Protein AF-A0A8H5XMZ6-F1 (afdb_monomer_lite)

Sequence (97 aa):
MQEQGNPIDSLNLFEKMASTMGGWETRASLLACRRLMAIEEDGRDEEGIIPAGSRYIWSDTSWGKDQSYLNVYFHEARYRTLCNKVIEDKVYLELQE

Foldseek 3Di:
DPPPPDPVNVLVVLVVVLVVVVDPVSVLVSLLVVVQVVQQQVCADPVRDRDQQSHWDWDDWDADPVNQWIWTWIDRPVCPPDDDDIDTDTGGDDPPD

Structure (mmCIF, N/CA/C/O backbone):
data_AF-A0A8H5XMZ6-F1
#
_entry.id   AF-A0A8H5XMZ6-F1
#
loop_
_atom_site.group_PDB
_atom_site.id
_atom_site.type_symbol
_atom_site.label_atom_id
_atom_site.label_alt_id
_atom_site.label_comp_id
_atom_site.label_asym_id
_atom_site.label_entity_id
_atom_site.label_seq_id
_atom_site.pdbx_PDB_ins_code
_atom_site.Cartn_x
_atom_site.Cartn_y
_atom_site.Cartn_z
_atom_site.occupancy
_atom_site.B_iso_or_equiv
_atom_site.auth_seq_id
_atom_site.auth_comp_id
_atom_site.auth_asym_id
_atom_site.auth_atom_id
_atom_site.pdbx_PDB_model_num
ATOM 1 N N . MET A 1 1 ? 26.776 15.084 6.507 1.00 37.22 1 MET A N 1
ATOM 2 C CA . MET A 1 1 ? 26.161 13.900 5.876 1.00 37.22 1 MET A CA 1
ATOM 3 C C . MET A 1 1 ? 24.727 13.886 6.371 1.00 37.22 1 MET A C 1
ATOM 5 O O . MET A 1 1 ? 24.542 13.761 7.570 1.00 37.22 1 MET A O 1
ATOM 9 N N . GLN A 1 2 ? 23.747 14.212 5.527 1.00 39.94 2 GLN A N 1
ATOM 10 C CA . GLN A 1 2 ? 22.342 14.107 5.927 1.00 39.94 2 GLN A CA 1
ATOM 11 C C . GLN A 1 2 ? 22.020 12.615 5.977 1.00 39.94 2 GLN A C 1
ATOM 13 O O . GLN A 1 2 ? 22.114 11.950 4.947 1.00 39.94 2 GLN A O 1
ATOM 18 N N . GLU A 1 3 ? 21.728 12.086 7.165 1.00 44.69 3 GLU A N 1
ATOM 19 C CA . GLU A 1 3 ? 21.123 10.763 7.305 1.00 44.69 3 GLU A CA 1
ATOM 20 C C . GLU A 1 3 ? 19.797 10.811 6.546 1.00 44.69 3 GLU A C 1
ATOM 22 O O . GLU A 1 3 ? 18.835 11.445 6.981 1.00 44.69 3 GLU A O 1
ATOM 27 N N . GLN A 1 4 ? 19.765 10.227 5.347 1.00 48.47 4 GLN A N 1
ATOM 28 C CA . GLN A 1 4 ? 18.501 9.911 4.704 1.00 48.47 4 GLN A CA 1
ATOM 29 C C . GLN A 1 4 ? 17.849 8.869 5.605 1.00 48.47 4 GLN A C 1
ATOM 31 O O . GLN A 1 4 ? 18.277 7.717 5.623 1.00 48.47 4 GLN A O 1
ATOM 36 N N . GLY A 1 5 ? 16.896 9.307 6.431 1.00 55.09 5 GLY A N 1
ATOM 37 C CA . GLY A 1 5 ? 16.144 8.415 7.301 1.00 55.09 5 GLY A CA 1
ATOM 38 C C . GLY A 1 5 ? 15.583 7.273 6.464 1.00 55.09 5 GLY A C 1
ATOM 39 O O . GLY A 1 5 ? 14.948 7.514 5.435 1.00 55.09 5 GLY A O 1
ATOM 40 N N . ASN A 1 6 ? 15.869 6.041 6.877 1.00 69.06 6 ASN A N 1
ATOM 41 C CA . ASN A 1 6 ? 15.368 4.853 6.208 1.00 69.06 6 ASN A CA 1
ATOM 42 C C . ASN A 1 6 ? 13.831 4.974 6.097 1.00 69.06 6 ASN A C 1
ATOM 44 O O . ASN A 1 6 ? 13.177 5.277 7.104 1.00 69.06 6 ASN A O 1
ATOM 48 N N . PRO A 1 7 ? 13.229 4.776 4.909 1.00 68.19 7 PRO A N 1
ATOM 49 C CA . PRO A 1 7 ? 11.776 4.810 4.735 1.00 68.19 7 PRO A CA 1
ATOM 50 C C . PRO A 1 7 ? 11.028 3.937 5.754 1.00 68.19 7 PRO A C 1
ATOM 52 O O . PRO A 1 7 ? 9.962 4.318 6.235 1.00 68.19 7 PRO A O 1
ATOM 55 N N . ILE A 1 8 ? 11.640 2.818 6.156 1.00 72.31 8 ILE A N 1
ATOM 56 C CA . ILE A 1 8 ? 11.123 1.910 7.185 1.00 72.31 8 ILE A CA 1
ATOM 57 C C . ILE A 1 8 ? 11.091 2.580 8.565 1.00 72.31 8 ILE A C 1
ATOM 59 O O . ILE A 1 8 ? 10.090 2.484 9.270 1.00 72.31 8 ILE A O 1
ATOM 63 N N . ASP A 1 9 ? 12.139 3.311 8.947 1.00 72.94 9 ASP A N 1
ATOM 64 C CA . ASP A 1 9 ? 12.200 3.995 10.245 1.00 72.94 9 ASP A CA 1
ATOM 65 C C . ASP A 1 9 ? 11.162 5.120 10.334 1.00 72.94 9 ASP A C 1
ATOM 67 O O . ASP A 1 9 ? 10.513 5.304 11.367 1.00 72.94 9 ASP A O 1
ATOM 71 N N . SER A 1 10 ? 10.940 5.829 9.224 1.00 74.38 10 SER A N 1
ATOM 72 C CA . SER A 1 10 ? 9.891 6.851 9.126 1.00 74.38 10 SER A CA 1
ATOM 73 C C . SER A 1 10 ? 8.491 6.243 9.259 1.00 74.38 10 SER A C 1
ATOM 75 O O . SER A 1 10 ? 7.617 6.814 9.915 1.00 74.38 10 SER A O 1
ATOM 77 N N . LEU A 1 11 ? 8.282 5.057 8.684 1.00 74.12 11 LEU A N 1
ATOM 78 C CA . LEU A 1 11 ? 7.023 4.324 8.773 1.00 74.12 11 LEU A CA 1
ATOM 79 C C . LEU A 1 11 ? 6.771 3.775 10.180 1.00 74.12 11 LEU A C 1
ATOM 81 O O . LEU A 1 11 ? 5.659 3.887 10.686 1.00 74.12 11 LEU A O 1
ATOM 85 N N . ASN A 1 12 ? 7.806 3.257 10.839 1.00 75.19 12 ASN A N 1
ATOM 86 C CA . ASN A 1 12 ? 7.732 2.791 12.223 1.00 75.19 12 ASN A CA 1
ATOM 87 C C . ASN A 1 12 ? 7.417 3.950 13.186 1.00 75.19 12 ASN A C 1
ATOM 89 O O . ASN A 1 12 ? 6.644 3.796 14.134 1.00 75.19 12 ASN A O 1
ATOM 93 N N . LEU A 1 13 ? 7.968 5.143 12.933 1.00 73.62 13 LEU A N 1
ATOM 94 C CA . LEU A 1 13 ? 7.615 6.347 13.685 1.00 73.62 13 LEU A CA 1
ATOM 95 C C . LEU A 1 13 ? 6.150 6.745 13.453 1.00 73.62 13 LEU A C 1
ATOM 97 O O . LEU A 1 13 ? 5.444 7.062 14.413 1.00 73.62 13 LEU A O 1
ATOM 101 N N . PHE A 1 14 ? 5.676 6.695 12.205 1.00 71.12 14 PHE A N 1
ATOM 102 C CA . PHE A 1 14 ? 4.269 6.936 11.883 1.00 71.12 14 PHE A CA 1
ATOM 103 C C . PHE A 1 14 ? 3.346 5.908 12.551 1.00 71.12 14 PHE A C 1
ATOM 105 O O . PHE A 1 14 ? 2.333 6.296 13.121 1.00 71.12 14 PHE A O 1
ATOM 112 N N . GLU A 1 15 ? 3.720 4.628 12.585 1.00 71.88 15 GLU A N 1
ATOM 113 C CA . GLU A 1 15 ? 2.993 3.562 13.287 1.00 71.88 15 GLU A CA 1
ATOM 114 C C . GLU A 1 15 ? 2.888 3.825 14.790 1.00 71.88 15 GLU A C 1
ATOM 116 O O . GLU A 1 15 ? 1.803 3.724 15.370 1.00 71.88 15 GLU A O 1
ATOM 121 N N . LYS A 1 16 ? 3.991 4.244 15.419 1.00 71.62 16 LYS A N 1
ATOM 122 C CA . LYS A 1 16 ? 4.007 4.620 16.836 1.00 71.62 16 LYS A CA 1
ATOM 123 C C . LYS A 1 16 ? 3.072 5.798 17.124 1.00 71.62 16 LYS A C 1
ATOM 125 O O . LYS A 1 16 ? 2.388 5.791 18.143 1.00 71.62 16 LYS A O 1
ATOM 130 N N . MET A 1 17 ? 3.019 6.786 16.228 1.00 68.31 17 MET A N 1
ATOM 131 C CA . MET A 1 17 ? 2.107 7.933 16.333 1.00 68.31 17 MET A CA 1
ATOM 132 C C . MET A 1 17 ? 0.646 7.557 16.039 1.00 68.31 17 MET A C 1
ATOM 134 O O . MET A 1 17 ? -0.269 8.045 16.695 1.00 68.31 17 MET A O 1
ATOM 138 N N . ALA A 1 18 ? 0.404 6.674 15.073 1.00 66.56 18 ALA A N 1
ATOM 139 C CA . ALA A 1 18 ? -0.930 6.196 14.725 1.00 66.56 18 ALA A CA 1
ATOM 140 C C . ALA A 1 18 ? -1.549 5.366 15.857 1.00 66.56 18 ALA A C 1
ATOM 142 O O . ALA A 1 18 ? -2.724 5.536 16.184 1.00 66.56 18 ALA A O 1
ATOM 143 N N . SER A 1 19 ? -0.736 4.520 16.495 1.00 64.50 19 SER A N 1
ATOM 144 C CA . SER A 1 19 ? -1.154 3.656 17.603 1.00 64.50 19 SER A CA 1
ATOM 145 C C . SER A 1 19 ? -1.564 4.448 18.845 1.00 64.50 19 SER A C 1
ATOM 147 O O . SER A 1 19 ? -2.440 4.015 19.587 1.00 64.50 19 SER A O 1
ATOM 149 N N . THR A 1 20 ? -0.973 5.625 19.070 1.00 66.12 20 THR A N 1
ATOM 150 C CA . THR A 1 20 ? -1.337 6.504 20.193 1.00 66.12 20 THR A CA 1
ATOM 151 C C . THR A 1 20 ? -2.546 7.390 19.893 1.00 66.12 20 THR A C 1
ATOM 153 O O . THR A 1 20 ? -3.221 7.815 20.827 1.00 66.12 20 THR A O 1
ATOM 156 N N . MET A 1 21 ? -2.839 7.662 18.616 1.00 63.06 21 MET A N 1
ATOM 157 C CA . MET A 1 21 ? -3.961 8.514 18.195 1.00 63.06 21 MET A CA 1
ATOM 158 C C . MET A 1 21 ? -5.279 7.756 17.964 1.00 63.06 21 MET A C 1
ATOM 160 O O . MET A 1 21 ? -6.321 8.395 17.851 1.00 63.06 21 MET A O 1
ATOM 164 N N . GLY A 1 22 ? -5.266 6.419 17.916 1.00 60.22 22 GLY A N 1
ATOM 165 C CA . GLY A 1 22 ? -6.476 5.583 17.983 1.00 60.22 22 GLY A CA 1
ATOM 166 C C . GLY A 1 22 ? -7.471 5.707 16.815 1.00 60.22 22 GLY A C 1
ATOM 167 O O . GLY A 1 22 ? -8.581 5.192 16.919 1.00 60.22 22 GLY A O 1
ATOM 168 N N . GLY A 1 23 ? -7.107 6.376 15.716 1.00 78.38 23 GLY A N 1
ATOM 169 C CA . GLY A 1 23 ? -7.970 6.566 14.545 1.00 78.38 23 GLY A CA 1
ATOM 170 C C . GLY A 1 23 ? -7.872 5.413 13.542 1.00 78.38 23 GLY A C 1
ATOM 171 O O . GLY A 1 23 ? -6.776 5.079 13.079 1.00 78.38 23 GLY A O 1
ATOM 172 N N . TRP A 1 24 ? -9.012 4.831 13.162 1.00 75.38 24 TRP A N 1
ATOM 173 C CA . TRP A 1 24 ? -9.089 3.771 12.147 1.00 75.38 24 TRP A CA 1
ATOM 174 C C . TRP A 1 24 ? -8.588 4.240 10.778 1.00 75.38 24 TRP A C 1
ATOM 176 O O . TRP A 1 24 ? -7.982 3.469 10.041 1.00 75.38 24 TRP A O 1
ATOM 186 N N . GLU A 1 25 ? -8.767 5.514 10.452 1.00 80.06 25 GLU A N 1
ATOM 187 C CA . GLU A 1 25 ? -8.285 6.153 9.228 1.00 80.06 25 GLU A CA 1
ATOM 188 C C . GLU A 1 25 ? -6.753 6.255 9.215 1.00 80.06 25 GLU A C 1
ATOM 190 O O . GLU A 1 25 ? -6.105 6.010 8.193 1.00 80.06 25 GLU A O 1
ATOM 195 N N . THR A 1 26 ? -6.150 6.548 10.371 1.00 80.75 26 THR A N 1
ATOM 196 C CA . THR A 1 26 ? -4.690 6.585 10.520 1.00 80.75 26 THR A CA 1
ATOM 197 C C . THR A 1 26 ? -4.101 5.183 10.393 1.00 80.75 26 THR A C 1
ATOM 199 O O . THR A 1 26 ? -3.094 4.995 9.708 1.00 80.75 26 THR A O 1
ATOM 202 N N . ARG A 1 27 ? -4.762 4.175 10.984 1.00 80.31 27 ARG A N 1
ATOM 203 C CA . ARG A 1 27 ? -4.379 2.764 10.829 1.00 80.31 27 ARG A CA 1
ATOM 204 C C . ARG A 1 27 ? -4.516 2.298 9.378 1.00 80.31 27 ARG A C 1
ATOM 206 O O . ARG A 1 27 ? -3.616 1.632 8.875 1.00 80.31 27 ARG A O 1
ATOM 213 N N . ALA A 1 28 ? -5.589 2.692 8.691 1.00 83.88 28 ALA A N 1
ATOM 214 C CA . ALA A 1 28 ? -5.788 2.389 7.276 1.00 83.88 28 ALA A CA 1
ATOM 215 C C . ALA A 1 28 ? -4.667 2.979 6.408 1.00 83.88 28 ALA A C 1
ATOM 217 O O . ALA A 1 28 ? -4.075 2.277 5.592 1.00 83.88 28 ALA A O 1
ATOM 218 N N . SER A 1 29 ? -4.327 4.249 6.638 1.00 84.19 29 SER A N 1
ATOM 219 C CA . SER A 1 29 ? -3.251 4.938 5.916 1.00 84.19 29 SER A CA 1
ATOM 220 C C . SER A 1 29 ? -1.894 4.263 6.133 1.00 84.19 29 SER A C 1
ATOM 222 O O . SER A 1 29 ? -1.139 4.071 5.184 1.00 84.19 29 SER A O 1
ATOM 224 N N . LEU A 1 30 ? -1.592 3.841 7.367 1.00 84.44 30 LEU A N 1
ATOM 225 C CA . LEU A 1 30 ? -0.359 3.113 7.674 1.00 84.44 30 LEU A CA 1
ATOM 226 C C . LEU A 1 30 ? -0.277 1.782 6.911 1.00 84.44 30 LEU A C 1
ATOM 228 O O . LEU A 1 30 ? 0.748 1.493 6.293 1.00 84.44 30 LEU A O 1
ATOM 232 N N . LEU A 1 31 ? -1.341 0.976 6.962 1.00 86.19 31 LEU A N 1
ATOM 233 C CA . LEU A 1 31 ? -1.393 -0.326 6.293 1.00 86.19 31 LEU A CA 1
ATOM 234 C C . LEU A 1 31 ? -1.272 -0.179 4.772 1.00 86.19 31 LEU A C 1
ATOM 236 O O . LEU A 1 31 ? -0.528 -0.932 4.145 1.00 86.19 31 LEU A O 1
ATOM 240 N N . ALA A 1 32 ? -1.932 0.827 4.192 1.00 88.69 32 ALA A N 1
ATOM 241 C CA . ALA A 1 32 ? -1.816 1.146 2.774 1.00 88.69 32 ALA A CA 1
ATOM 242 C C . ALA A 1 32 ? -0.382 1.538 2.386 1.00 88.69 32 ALA A C 1
ATOM 244 O O . ALA A 1 32 ? 0.158 0.991 1.426 1.00 88.69 32 ALA A O 1
ATOM 245 N N . CYS A 1 33 ? 0.269 2.413 3.161 1.00 87.62 33 CYS A N 1
ATOM 246 C CA . CYS A 1 33 ? 1.661 2.810 2.929 1.00 87.62 33 CYS A CA 1
ATOM 247 C C . CYS A 1 33 ? 2.637 1.631 3.052 1.00 87.62 33 CYS A C 1
ATOM 249 O O . CYS A 1 33 ? 3.521 1.478 2.209 1.00 87.62 33 CYS A O 1
ATOM 251 N N . ARG A 1 34 ? 2.473 0.777 4.074 1.00 88.44 34 ARG A N 1
ATOM 252 C CA . ARG A 1 34 ? 3.262 -0.458 4.229 1.00 88.44 34 ARG A CA 1
ATOM 253 C C . ARG A 1 34 ? 3.128 -1.350 3.011 1.00 88.44 34 ARG A C 1
ATOM 255 O O . ARG A 1 34 ? 4.128 -1.831 2.482 1.00 88.44 34 ARG A O 1
ATOM 262 N N . ARG A 1 35 ? 1.889 -1.568 2.575 1.00 89.94 35 ARG A N 1
ATOM 263 C CA . ARG A 1 35 ? 1.627 -2.471 1.468 1.00 89.94 35 ARG A CA 1
ATOM 264 C C . ARG A 1 35 ? 2.143 -1.917 0.145 1.00 89.94 35 ARG A C 1
ATOM 266 O O . ARG A 1 35 ? 2.726 -2.678 -0.616 1.00 89.94 35 ARG A O 1
ATOM 273 N N . LEU A 1 36 ? 2.020 -0.607 -0.075 1.00 89.56 36 LEU A N 1
ATOM 274 C CA . LEU A 1 36 ? 2.618 0.077 -1.220 1.00 89.56 36 LEU A CA 1
ATOM 275 C C . LEU A 1 36 ? 4.127 -0.175 -1.290 1.00 89.56 36 LEU A C 1
ATOM 277 O O . LEU A 1 36 ? 4.612 -0.654 -2.308 1.00 89.56 36 LEU A O 1
ATOM 281 N N . MET A 1 37 ? 4.849 0.083 -0.195 1.00 88.81 37 MET A N 1
ATOM 282 C CA . MET A 1 37 ? 6.298 -0.137 -0.143 1.00 88.81 37 MET A CA 1
ATOM 283 C C . MET A 1 37 ? 6.671 -1.598 -0.395 1.00 88.81 37 MET A C 1
ATOM 285 O O . MET A 1 37 ? 7.603 -1.849 -1.146 1.00 88.81 37 MET A O 1
ATOM 289 N N . ALA A 1 38 ? 5.937 -2.555 0.181 1.00 89.62 38 ALA A N 1
ATOM 290 C CA . ALA A 1 38 ? 6.191 -3.977 -0.047 1.00 89.62 38 ALA A CA 1
ATOM 291 C C . ALA A 1 38 ? 6.002 -4.375 -1.521 1.00 89.62 38 ALA A C 1
ATOM 293 O O . ALA A 1 38 ? 6.843 -5.068 -2.075 1.00 89.62 38 ALA A O 1
ATOM 294 N N . ILE A 1 39 ? 4.936 -3.900 -2.175 1.00 89.00 39 ILE A N 1
ATOM 295 C CA . ILE A 1 39 ? 4.671 -4.204 -3.591 1.00 89.00 39 ILE A CA 1
ATOM 296 C C . ILE A 1 39 ? 5.736 -3.576 -4.505 1.00 89.00 39 ILE A C 1
ATOM 298 O O . ILE A 1 39 ? 6.156 -4.196 -5.482 1.00 89.00 39 ILE A O 1
ATOM 302 N N . GLU A 1 40 ? 6.167 -2.345 -4.219 1.00 89.81 40 GLU A N 1
ATOM 303 C CA . GLU A 1 40 ? 7.232 -1.698 -4.993 1.00 89.81 40 GLU A CA 1
ATOM 304 C C . GLU A 1 40 ? 8.593 -2.381 -4.775 1.00 89.81 40 GLU A C 1
ATOM 306 O O . GLU A 1 40 ? 9.366 -2.519 -5.725 1.00 89.81 40 GLU A O 1
ATOM 311 N N . GLU A 1 41 ? 8.860 -2.851 -3.554 1.00 89.62 41 GLU A N 1
ATOM 312 C CA . GLU A 1 41 ? 10.066 -3.604 -3.200 1.00 89.62 41 GLU A CA 1
ATOM 313 C C . GLU A 1 41 ? 10.106 -4.982 -3.869 1.00 89.62 41 GLU A C 1
ATOM 315 O O . GLU A 1 41 ? 11.138 -5.353 -4.420 1.00 89.62 41 GLU A O 1
ATOM 320 N N . ASP A 1 42 ? 8.983 -5.706 -3.913 1.00 89.31 42 ASP A N 1
ATOM 321 C CA . ASP A 1 42 ? 8.865 -6.989 -4.624 1.00 89.31 42 ASP A CA 1
ATOM 322 C C . ASP A 1 42 ? 9.162 -6.84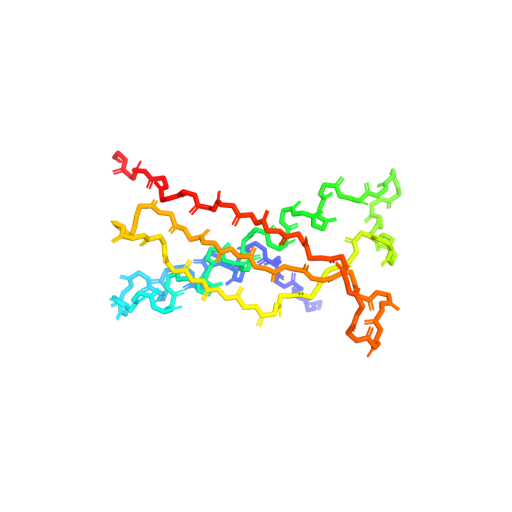6 -6.127 1.00 89.31 42 ASP A C 1
ATOM 324 O O . ASP A 1 42 ? 9.583 -7.793 -6.791 1.00 89.31 42 ASP A O 1
ATOM 328 N N . GLY A 1 43 ? 8.927 -5.655 -6.684 1.00 87.25 43 GLY A N 1
ATOM 329 C CA . GLY A 1 43 ? 9.201 -5.340 -8.079 1.00 87.25 43 GLY A CA 1
ATOM 330 C C . GLY A 1 43 ? 10.593 -4.767 -8.349 1.00 87.25 43 GLY A C 1
ATOM 331 O O . GLY A 1 43 ? 10.835 -4.354 -9.489 1.00 87.25 43 GLY A O 1
ATOM 332 N N . ARG A 1 44 ? 11.468 -4.695 -7.337 1.00 92.31 44 ARG A N 1
ATOM 333 C CA . ARG A 1 44 ? 12.851 -4.216 -7.443 1.00 92.31 44 ARG A CA 1
ATOM 334 C C . ARG A 1 44 ? 13.690 -5.177 -8.293 1.00 92.31 44 ARG A C 1
ATOM 336 O O . ARG A 1 44 ? 13.570 -6.393 -8.177 1.00 92.31 44 ARG A O 1
ATOM 343 N N . ASP A 1 45 ? 14.521 -4.626 -9.173 1.00 90.88 45 ASP A N 1
ATOM 344 C CA . ASP A 1 45 ? 15.418 -5.411 -10.023 1.00 90.88 45 ASP A CA 1
ATOM 345 C C . ASP A 1 45 ? 16.725 -5.811 -9.309 1.00 90.88 45 ASP A C 1
ATOM 347 O O . ASP A 1 45 ? 16.982 -5.436 -8.164 1.00 90.88 45 ASP A O 1
ATOM 351 N N . GLU A 1 46 ? 17.558 -6.593 -10.001 1.00 92.12 46 GLU A N 1
ATOM 352 C CA . GLU A 1 46 ? 18.840 -7.106 -9.490 1.00 92.12 46 GLU A CA 1
ATOM 353 C C . GLU A 1 46 ? 19.841 -5.990 -9.136 1.00 92.12 46 GLU A C 1
ATOM 355 O O . GLU A 1 46 ? 20.700 -6.179 -8.276 1.00 92.12 46 GLU A O 1
ATOM 360 N N . GLU A 1 47 ? 19.689 -4.806 -9.738 1.00 91.75 47 GLU A N 1
ATOM 361 C CA . GLU A 1 47 ? 20.516 -3.621 -9.479 1.00 91.75 47 GLU A CA 1
ATOM 362 C C . GLU A 1 47 ? 19.977 -2.789 -8.301 1.00 91.75 47 GLU A C 1
ATOM 364 O O . GLU A 1 47 ? 20.516 -1.735 -7.952 1.00 91.75 47 GLU A O 1
ATOM 369 N N . GLY A 1 48 ? 18.894 -3.249 -7.674 1.00 88.50 48 GLY A N 1
ATOM 370 C CA . GLY A 1 48 ? 18.252 -2.578 -6.561 1.00 88.50 48 GLY A CA 1
ATOM 371 C C . GLY A 1 48 ? 17.386 -1.389 -6.982 1.00 88.50 48 GLY A C 1
ATOM 372 O O . GLY A 1 48 ? 17.076 -0.544 -6.141 1.00 88.50 48 GLY A O 1
ATOM 373 N N . ILE A 1 49 ? 16.988 -1.286 -8.249 1.00 89.38 49 ILE A N 1
ATOM 374 C CA . ILE A 1 49 ? 16.174 -0.191 -8.779 1.00 89.38 49 ILE A CA 1
ATOM 375 C C . ILE A 1 49 ? 14.712 -0.637 -8.857 1.00 89.38 49 ILE A C 1
ATOM 377 O O . ILE A 1 49 ? 14.402 -1.742 -9.283 1.00 89.38 49 ILE A O 1
ATOM 381 N N . ILE A 1 50 ? 13.783 0.248 -8.481 1.00 88.06 50 ILE A N 1
ATOM 382 C CA . ILE A 1 50 ? 12.346 0.029 -8.697 1.00 88.06 50 ILE A CA 1
ATOM 383 C C . ILE A 1 50 ? 11.990 0.584 -10.088 1.00 88.06 50 ILE A C 1
ATOM 385 O O . ILE A 1 50 ? 11.917 1.819 -10.263 1.00 88.06 50 ILE A O 1
ATOM 389 N N . PRO A 1 51 ? 11.799 -0.278 -11.108 1.00 87.44 51 PRO A N 1
ATOM 390 C CA . PRO A 1 51 ? 11.522 0.155 -12.467 1.00 87.44 51 PRO A CA 1
ATOM 391 C C . PRO A 1 51 ? 10.144 0.809 -12.528 1.00 87.44 51 PRO A C 1
ATOM 393 O O . PRO A 1 51 ? 9.243 0.498 -11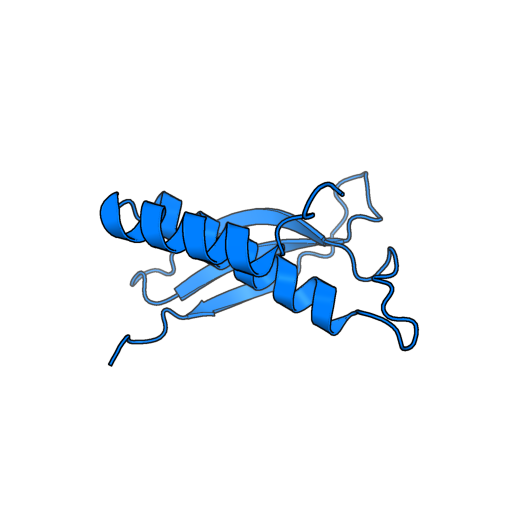.759 1.00 87.44 51 PRO A O 1
ATOM 396 N N . ALA A 1 52 ? 9.930 1.704 -13.492 1.00 83.69 52 ALA A N 1
ATOM 397 C CA . ALA A 1 52 ? 8.675 2.457 -13.558 1.00 83.69 52 ALA A CA 1
ATOM 398 C C . ALA A 1 52 ? 7.408 1.577 -13.715 1.00 83.69 52 ALA A C 1
ATOM 400 O O . ALA A 1 52 ? 6.321 2.047 -13.410 1.00 83.69 52 ALA A O 1
ATOM 401 N N . GLY A 1 53 ? 7.533 0.328 -14.184 1.00 82.94 53 GLY A N 1
ATOM 402 C CA . GLY A 1 53 ? 6.416 -0.626 -14.293 1.00 82.94 53 GLY A CA 1
ATOM 403 C C . GLY A 1 53 ? 6.052 -1.309 -12.975 1.00 82.94 53 GLY A C 1
ATOM 404 O O . GLY A 1 53 ? 5.001 -1.926 -12.892 1.00 82.94 53 GLY A O 1
ATOM 405 N N . SER A 1 54 ? 6.902 -1.154 -11.964 1.00 83.69 54 SER A N 1
ATOM 406 C CA . SER A 1 54 ? 6.726 -1.667 -10.607 1.00 83.69 54 SER A CA 1
ATOM 407 C C . SER A 1 54 ? 6.495 -0.537 -9.601 1.00 83.69 54 SER A C 1
ATOM 409 O O . SER A 1 54 ? 6.652 -0.740 -8.405 1.00 83.69 54 SER A O 1
ATOM 411 N N . ARG A 1 55 ? 6.171 0.671 -10.082 1.00 87.00 55 ARG A N 1
ATOM 412 C CA . ARG A 1 55 ? 5.816 1.816 -9.238 1.00 87.00 55 ARG A CA 1
ATOM 413 C C . ARG A 1 55 ? 4.318 1.978 -9.209 1.00 87.00 55 ARG A C 1
ATOM 415 O O . ARG A 1 55 ? 3.675 1.909 -10.261 1.00 87.00 55 ARG A O 1
ATOM 422 N N . TYR A 1 56 ? 3.786 2.280 -8.040 1.00 87.06 56 TYR A N 1
ATOM 423 C CA . TYR A 1 56 ? 2.354 2.328 -7.824 1.00 87.06 56 TYR A CA 1
ATOM 424 C C . TYR A 1 56 ? 1.932 3.623 -7.132 1.00 87.06 56 TYR A C 1
ATOM 426 O O . TYR A 1 56 ? 2.690 4.272 -6.421 1.00 87.06 56 TYR A O 1
ATOM 434 N N . ILE A 1 57 ? 0.692 4.027 -7.380 1.00 86.81 57 ILE A N 1
ATOM 435 C CA . ILE A 1 57 ? 0.026 5.147 -6.728 1.00 86.81 57 ILE A CA 1
ATOM 436 C C . ILE A 1 57 ? -1.142 4.561 -5.953 1.00 86.81 57 ILE A C 1
ATOM 438 O O . ILE A 1 57 ? -2.018 3.916 -6.532 1.00 86.81 57 ILE A O 1
ATOM 442 N N . TRP A 1 58 ? -1.152 4.796 -4.647 1.00 88.81 58 TRP A N 1
ATOM 443 C CA . TRP A 1 58 ? -2.311 4.527 -3.808 1.00 88.81 58 TRP A CA 1
ATOM 444 C C . TRP A 1 58 ? -3.453 5.491 -4.170 1.00 88.81 58 TRP A C 1
ATOM 446 O O . TRP A 1 58 ? -3.243 6.704 -4.195 1.00 88.81 58 TRP A O 1
ATOM 456 N N . SER A 1 59 ? -4.641 4.958 -4.478 1.00 86.25 59 SER A N 1
ATOM 457 C CA . SER A 1 59 ? -5.820 5.760 -4.836 1.00 86.25 59 SER A CA 1
ATOM 458 C C . SER A 1 59 ? -6.927 5.761 -3.794 1.00 86.25 59 SER A C 1
ATOM 460 O O . SER A 1 59 ? -7.542 6.806 -3.595 1.00 86.25 59 SER A O 1
ATOM 462 N N . ASP A 1 60 ? -7.204 4.622 -3.159 1.00 87.38 60 ASP A N 1
ATOM 463 C CA . ASP A 1 60 ? -8.317 4.505 -2.215 1.00 87.38 60 ASP A CA 1
ATOM 464 C C . ASP A 1 60 ? -8.107 3.372 -1.198 1.00 87.38 60 ASP A C 1
ATOM 466 O O . ASP A 1 60 ? -7.288 2.467 -1.402 1.00 87.38 60 ASP A O 1
ATOM 470 N N . THR A 1 61 ? -8.845 3.428 -0.091 1.00 89.69 61 THR A N 1
ATOM 471 C CA . THR A 1 61 ? -8.939 2.366 0.913 1.00 89.69 61 THR A CA 1
ATOM 472 C C . THR A 1 61 ? -10.353 2.213 1.450 1.00 89.69 61 THR A C 1
ATOM 474 O O . THR A 1 61 ? -11.076 3.178 1.674 1.00 89.69 61 THR A O 1
ATOM 477 N N . SER A 1 62 ? -10.736 0.973 1.751 1.00 88.81 62 SER A N 1
ATOM 478 C CA . SER A 1 62 ? -11.986 0.698 2.463 1.00 88.81 62 SER A CA 1
ATOM 479 C C . SER A 1 62 ? -11.840 -0.484 3.409 1.00 88.81 62 SER A C 1
ATOM 481 O O . SER A 1 62 ? -11.271 -1.518 3.060 1.00 88.81 62 SER A O 1
ATOM 483 N N . TRP A 1 63 ? -12.375 -0.350 4.618 1.00 87.56 63 TRP A N 1
ATOM 484 C CA . TRP A 1 63 ? -12.445 -1.463 5.559 1.00 87.56 63 TRP A CA 1
ATOM 485 C C . TRP A 1 63 ? -13.433 -2.529 5.073 1.00 87.56 63 TRP A C 1
ATOM 487 O O . TRP A 1 63 ? -14.502 -2.214 4.545 1.00 87.56 63 TRP A O 1
ATOM 497 N N . GLY A 1 64 ? -13.086 -3.801 5.276 1.00 86.00 64 GLY A N 1
ATOM 498 C CA . GLY A 1 64 ? -14.020 -4.915 5.130 1.00 86.00 64 GLY A CA 1
ATOM 499 C C . GLY A 1 64 ? -15.229 -4.773 6.065 1.00 86.00 64 GLY A C 1
ATOM 500 O O . GLY A 1 64 ? -15.197 -4.018 7.037 1.00 86.00 64 GLY A O 1
ATOM 501 N N . LYS A 1 65 ? -16.311 -5.515 5.786 1.00 79.62 65 LYS A N 1
ATOM 502 C CA . LYS A 1 65 ? -17.590 -5.422 6.527 1.00 79.62 65 LYS A CA 1
ATOM 503 C C . LYS A 1 65 ? -17.461 -5.604 8.044 1.00 79.62 65 LYS A C 1
ATOM 505 O O . LYS A 1 65 ? -18.287 -5.086 8.785 1.00 79.62 65 LYS A O 1
ATOM 510 N N . ASP A 1 66 ? -16.461 -6.351 8.481 1.00 85.00 66 ASP A N 1
ATOM 511 C CA . ASP A 1 66 ? -16.156 -6.677 9.872 1.00 85.00 66 ASP A CA 1
ATOM 512 C C . ASP A 1 66 ? -14.871 -5.994 10.374 1.00 85.00 66 ASP A C 1
ATOM 514 O O . ASP A 1 66 ? -14.399 -6.309 11.461 1.00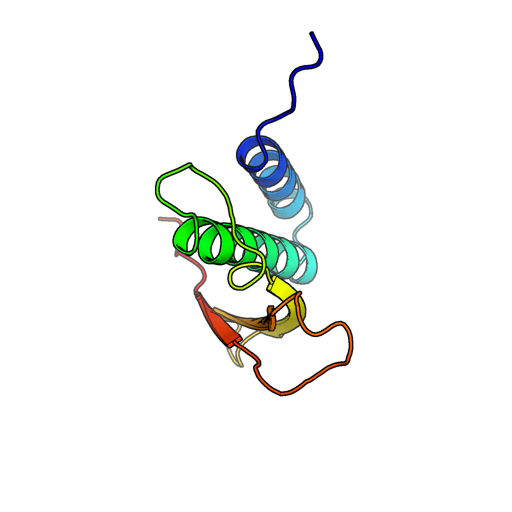 85.00 66 ASP A O 1
ATOM 518 N N . GLN A 1 67 ? -14.297 -5.077 9.584 1.00 78.69 67 GLN A N 1
ATOM 519 C CA . GLN A 1 67 ? -13.032 -4.385 9.864 1.00 78.69 67 GLN A CA 1
ATOM 520 C C . GLN A 1 67 ? -11.846 -5.334 10.128 1.00 78.69 67 GLN A C 1
ATOM 522 O O . GLN A 1 67 ? -10.836 -4.923 10.695 1.00 78.69 67 GLN A O 1
ATOM 527 N N . SER A 1 68 ? -11.938 -6.595 9.691 1.00 81.44 68 SER A N 1
ATOM 528 C CA . SER A 1 68 ? -10.869 -7.587 9.868 1.00 81.44 68 SER A CA 1
ATOM 529 C C . SER A 1 68 ? -9.709 -7.400 8.882 1.00 81.44 68 SER A C 1
ATOM 531 O O . SER A 1 68 ? -8.578 -7.812 9.146 1.00 81.44 68 SER A O 1
ATOM 533 N N . TYR A 1 69 ? -9.977 -6.744 7.753 1.00 84.69 69 TYR A N 1
ATOM 534 C CA . TYR A 1 69 ? -8.993 -6.414 6.730 1.00 84.69 69 TYR A CA 1
ATOM 535 C C . TYR A 1 69 ? -9.298 -5.069 6.073 1.00 84.69 69 TYR A C 1
ATOM 537 O O . TYR A 1 69 ? -10.437 -4.588 6.062 1.00 84.69 69 TYR A O 1
ATOM 545 N N . LEU A 1 70 ? -8.261 -4.483 5.490 1.00 89.31 70 LEU A N 1
ATOM 546 C CA . LEU A 1 70 ? -8.323 -3.279 4.681 1.00 89.31 70 LEU A CA 1
ATOM 547 C C . LEU A 1 70 ? -8.213 -3.660 3.204 1.00 89.31 70 LEU A C 1
ATOM 549 O O . LEU A 1 70 ? -7.234 -4.290 2.810 1.00 89.31 70 LEU A O 1
ATOM 553 N N . ASN A 1 71 ? -9.187 -3.265 2.387 1.00 89.56 71 ASN A N 1
ATOM 554 C CA . ASN A 1 71 ? -9.010 -3.238 0.938 1.00 89.56 71 ASN A CA 1
ATOM 555 C C . ASN A 1 71 ? -8.206 -1.992 0.582 1.00 89.56 71 ASN A C 1
ATOM 557 O O . ASN A 1 71 ? -8.594 -0.883 0.965 1.00 89.56 71 ASN A O 1
ATOM 561 N N . VAL A 1 72 ? -7.122 -2.168 -0.161 1.00 90.94 72 VAL A N 1
ATOM 562 C CA . VAL A 1 72 ? -6.293 -1.077 -0.673 1.00 90.94 72 VAL A CA 1
ATOM 563 C C . VAL A 1 72 ? -6.253 -1.160 -2.189 1.00 90.94 72 VAL A C 1
ATOM 565 O O . VAL A 1 72 ? -6.081 -2.245 -2.743 1.00 90.94 72 VAL A O 1
ATOM 568 N N . TYR A 1 73 ? -6.408 -0.016 -2.849 1.00 89.50 73 TYR A N 1
ATOM 569 C CA . TYR A 1 73 ? -6.410 0.076 -4.303 1.00 89.50 73 TYR A CA 1
ATOM 570 C C . TYR A 1 73 ? -5.181 0.838 -4.794 1.00 89.50 73 TYR A C 1
ATOM 572 O O . TYR A 1 73 ? -4.907 1.965 -4.363 1.00 89.50 73 TYR A O 1
ATOM 580 N N . PHE A 1 74 ? -4.446 0.218 -5.716 1.00 89.12 74 PHE A N 1
ATOM 581 C CA . PHE A 1 74 ? -3.239 0.783 -6.314 1.00 89.12 74 PHE A CA 1
ATOM 582 C C . PHE A 1 74 ? -3.339 0.850 -7.839 1.00 89.12 74 PHE A C 1
ATOM 584 O O . PHE A 1 74 ? -3.899 -0.045 -8.473 1.00 89.12 74 PHE A O 1
ATOM 591 N N . HIS A 1 75 ? -2.732 1.877 -8.434 1.00 86.69 75 HIS A N 1
ATOM 592 C CA . HIS A 1 75 ? -2.585 2.034 -9.885 1.00 86.69 75 HIS A CA 1
ATOM 593 C C . HIS A 1 75 ? -1.112 2.099 -10.275 1.00 86.69 75 HIS A C 1
ATOM 595 O O . HIS A 1 75 ? -0.328 2.741 -9.585 1.00 86.69 75 HIS A O 1
ATOM 601 N N . GLU A 1 76 ? -0.725 1.509 -11.405 1.00 84.56 76 GLU A N 1
ATOM 602 C CA . GLU A 1 76 ? 0.635 1.672 -11.935 1.00 84.56 76 GLU A CA 1
ATOM 603 C C . GLU A 1 76 ? 0.927 3.156 -12.250 1.00 84.56 76 GLU A C 1
ATOM 605 O O . GLU A 1 76 ? 0.207 3.808 -13.012 1.00 84.56 76 GLU A O 1
ATOM 610 N N . ALA A 1 77 ? 2.030 3.689 -11.718 1.00 80.31 77 ALA A N 1
ATOM 611 C CA . ALA A 1 77 ? 2.396 5.106 -11.817 1.00 80.31 77 ALA A CA 1
ATOM 612 C C . ALA A 1 77 ? 2.709 5.568 -13.255 1.00 80.31 77 ALA A C 1
ATOM 614 O O . ALA A 1 77 ? 2.698 6.766 -13.548 1.00 80.31 77 ALA A O 1
ATOM 615 N N . ARG A 1 78 ? 2.982 4.629 -14.174 1.00 69.31 78 ARG A N 1
ATOM 616 C CA . ARG A 1 78 ? 3.208 4.908 -15.605 1.00 69.31 78 ARG A CA 1
ATOM 617 C C . ARG A 1 78 ? 1.980 5.495 -16.302 1.00 69.31 78 ARG A C 1
ATOM 619 O O . ARG A 1 78 ? 2.142 6.215 -17.287 1.00 69.31 78 ARG A O 1
ATOM 626 N N . TYR A 1 79 ? 0.775 5.244 -15.795 1.00 59.84 79 TYR A N 1
ATOM 627 C CA . TYR A 1 79 ? -0.460 5.746 -16.390 1.00 59.84 79 TYR A CA 1
ATOM 628 C C . TYR A 1 79 ? -0.915 7.007 -15.654 1.00 59.84 79 TYR A C 1
ATOM 630 O O . TYR A 1 79 ? -1.763 6.988 -14.771 1.00 59.84 79 TYR A O 1
ATOM 638 N N . ARG A 1 80 ? -0.336 8.150 -16.046 1.00 52.44 80 ARG A N 1
ATOM 639 C CA . ARG A 1 80 ? -0.731 9.489 -15.559 1.00 52.44 80 ARG A CA 1
ATOM 640 C C . ARG A 1 80 ? -2.183 9.852 -15.922 1.00 52.44 80 ARG A C 1
ATOM 642 O O . ARG A 1 80 ? -2.733 10.818 -15.403 1.00 52.44 80 ARG A O 1
ATOM 649 N N . THR A 1 81 ? -2.789 9.089 -16.827 1.00 55.12 81 THR A N 1
ATOM 650 C CA . THR A 1 81 ? -4.220 9.062 -17.133 1.00 55.12 81 THR A CA 1
ATOM 651 C C . THR A 1 81 ? -4.791 7.816 -16.465 1.00 55.12 81 THR A C 1
ATOM 653 O O . THR A 1 81 ? -4.341 6.720 -16.779 1.00 55.12 81 THR A O 1
ATOM 656 N N . LEU A 1 82 ? -5.731 7.990 -15.529 1.00 52.94 82 LEU A N 1
ATOM 657 C CA . LEU A 1 82 ? -6.440 6.926 -14.803 1.00 52.94 82 LEU A CA 1
ATOM 658 C C . LEU A 1 82 ? -6.880 5.797 -15.758 1.00 52.94 82 LEU A C 1
ATOM 660 O O . LEU A 1 82 ? -7.929 5.898 -16.387 1.00 52.94 82 LEU A O 1
ATOM 664 N N . CYS A 1 83 ? -6.082 4.735 -15.887 1.00 50.69 83 CYS A N 1
ATOM 665 C CA . CYS A 1 83 ? -6.380 3.602 -16.761 1.00 50.69 83 CYS A CA 1
ATOM 666 C C . CYS A 1 83 ? -6.278 2.277 -15.993 1.00 50.69 83 CYS A C 1
ATOM 668 O O . CYS A 1 83 ? -5.197 1.761 -15.727 1.00 50.69 83 CYS A O 1
ATOM 670 N N . ASN A 1 84 ? -7.469 1.749 -15.700 1.00 53.62 84 ASN A N 1
ATOM 671 C CA . ASN A 1 84 ? -7.965 0.365 -15.697 1.00 53.62 84 ASN A CA 1
ATOM 672 C C . ASN A 1 84 ? -7.278 -0.754 -14.904 1.00 53.62 84 ASN A C 1
ATOM 674 O O . ASN A 1 84 ? -7.993 -1.667 -14.495 1.00 53.62 84 ASN A O 1
ATOM 678 N N . LYS A 1 85 ? -5.962 -0.744 -14.668 1.00 56.94 85 LYS A N 1
ATOM 679 C CA . LYS A 1 85 ? -5.332 -1.812 -13.877 1.00 56.94 85 LYS A CA 1
ATOM 680 C C . LYS A 1 85 ? -5.232 -1.383 -12.421 1.00 56.94 85 LYS A C 1
ATOM 682 O O . LYS A 1 85 ? -4.272 -0.736 -12.010 1.00 56.94 85 LYS A O 1
ATOM 687 N N . VAL A 1 86 ? -6.284 -1.718 -11.684 1.00 70.31 86 VAL A N 1
ATOM 688 C CA . VAL A 1 86 ? -6.345 -1.586 -10.232 1.00 70.31 86 VAL A CA 1
ATOM 689 C C . VAL A 1 86 ? -5.851 -2.890 -9.629 1.00 70.31 86 VAL A C 1
ATOM 691 O O . VAL A 1 86 ? -6.394 -3.952 -9.933 1.00 70.31 86 VAL A O 1
ATOM 694 N N . ILE A 1 87 ? -4.823 -2.812 -8.792 1.00 80.75 87 ILE A N 1
ATOM 695 C CA . ILE A 1 87 ? -4.496 -3.907 -7.882 1.00 80.75 87 ILE A CA 1
ATOM 696 C C . ILE A 1 87 ? -5.329 -3.670 -6.629 1.00 80.75 87 ILE A C 1
ATOM 698 O O . ILE A 1 87 ? -5.119 -2.679 -5.931 1.00 80.75 87 ILE A O 1
ATOM 702 N N . GLU A 1 88 ? -6.304 -4.545 -6.398 1.00 85.50 88 GLU A N 1
ATOM 703 C CA . GLU A 1 88 ? -6.982 -4.658 -5.110 1.00 85.50 88 GLU A CA 1
ATOM 704 C C . GLU A 1 88 ? -6.175 -5.618 -4.246 1.00 85.50 88 GLU A C 1
ATOM 706 O O . GLU A 1 88 ? -5.894 -6.747 -4.658 1.00 85.50 88 GLU A O 1
ATOM 711 N N . ASP A 1 89 ? -5.825 -5.167 -3.049 1.00 84.31 89 ASP A N 1
ATOM 712 C CA . ASP A 1 89 ? -5.149 -5.999 -2.071 1.00 84.31 89 ASP A CA 1
ATOM 713 C C . ASP A 1 89 ? -5.865 -5.979 -0.726 1.00 84.31 89 ASP A C 1
ATOM 715 O O . ASP A 1 89 ? -6.381 -4.945 -0.296 1.00 84.31 89 ASP A O 1
ATOM 719 N N . LYS A 1 90 ? -5.876 -7.131 -0.055 1.00 86.38 90 LYS A N 1
ATOM 720 C CA . LYS A 1 90 ? -6.501 -7.315 1.254 1.00 86.38 90 LYS A CA 1
ATOM 721 C C . LYS A 1 90 ? -5.421 -7.420 2.311 1.00 86.38 90 LYS A C 1
ATOM 723 O O . LYS A 1 90 ? -4.782 -8.457 2.470 1.00 86.38 90 LYS A O 1
ATOM 728 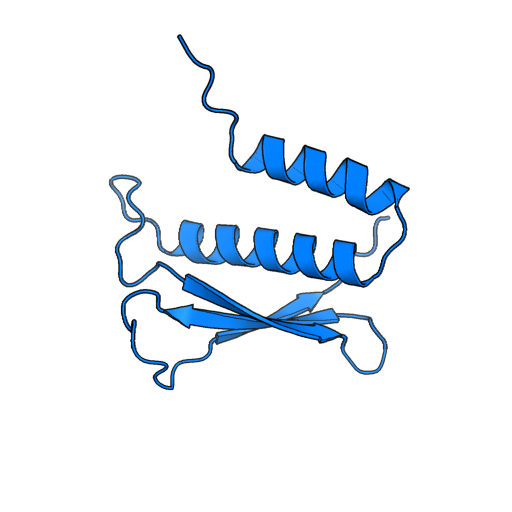N N . VAL A 1 91 ? -5.254 -6.342 3.064 1.00 84.25 91 VAL A N 1
ATOM 729 C CA . VAL A 1 91 ? -4.304 -6.277 4.172 1.00 84.25 91 VAL A CA 1
ATOM 730 C C . VAL A 1 91 ? -5.029 -6.660 5.453 1.00 84.25 91 VAL A C 1
ATOM 732 O O . VAL A 1 91 ? -5.831 -5.888 5.981 1.00 84.25 91 VAL A O 1
ATOM 735 N N . TYR A 1 92 ? -4.777 -7.872 5.936 1.00 82.38 92 TYR A N 1
ATOM 736 C CA . TYR A 1 92 ? -5.333 -8.354 7.194 1.00 82.38 92 TYR A CA 1
ATOM 737 C C . TYR A 1 92 ? -4.652 -7.670 8.374 1.00 82.38 92 TYR A C 1
ATOM 739 O O . TYR A 1 92 ? -3.449 -7.406 8.350 1.00 82.38 92 TYR A O 1
ATOM 747 N N . LEU A 1 93 ? -5.429 -7.387 9.418 1.00 73.31 93 LEU A N 1
ATOM 748 C CA . LEU A 1 93 ? -4.847 -7.012 10.696 1.00 73.31 93 LEU A CA 1
ATOM 749 C C . LEU A 1 93 ? -4.129 -8.247 11.241 1.00 73.31 93 LEU A C 1
ATOM 751 O O . LEU A 1 93 ? -4.783 -9.227 11.593 1.00 73.31 93 LEU A O 1
ATOM 755 N N . GLU A 1 94 ? -2.798 -8.221 11.302 1.00 67.12 94 GLU A N 1
ATOM 756 C CA . GLU A 1 94 ? -2.089 -9.199 12.121 1.00 67.12 94 GLU A CA 1
ATOM 757 C C . GLU A 1 94 ? -2.625 -9.053 13.549 1.00 67.12 94 GLU A C 1
ATOM 759 O O . GLU A 1 94 ? -2.631 -7.955 14.121 1.00 67.12 94 GLU A O 1
ATOM 764 N N . LEU A 1 95 ? -3.170 -10.147 14.090 1.00 47.38 95 LEU A N 1
ATOM 765 C CA . LEU A 1 95 ? -3.423 -10.257 15.518 1.00 47.38 95 LEU A CA 1
ATOM 766 C C . LEU A 1 95 ? -2.065 -10.035 16.182 1.00 47.38 95 LEU A C 1
ATOM 768 O O . LEU A 1 95 ? -1.178 -10.873 16.054 1.00 47.38 95 LEU A O 1
ATOM 772 N N . GLN A 1 96 ? -1.883 -8.882 16.824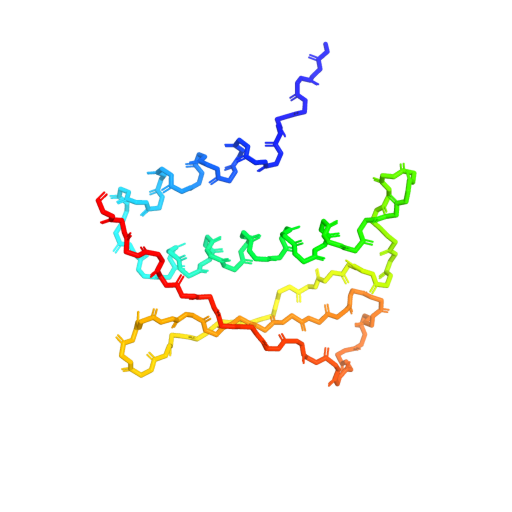 1.00 46.78 96 GLN A N 1
ATOM 773 C CA . GLN A 1 96 ? -0.801 -8.728 17.784 1.00 46.78 96 GLN A CA 1
ATOM 774 C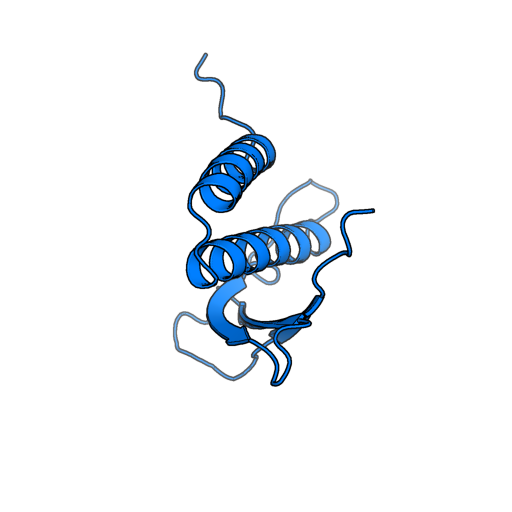 C . GLN A 1 96 ? -1.085 -9.740 18.900 1.00 46.78 96 GLN A C 1
ATOM 776 O O . GLN A 1 96 ? -2.023 -9.536 19.673 1.00 46.78 96 GLN A O 1
ATOM 781 N N . GLU A 1 97 ? -0.355 -10.858 18.898 1.00 33.50 97 GLU A N 1
ATOM 782 C CA . GLU A 1 97 ? -0.204 -11.720 20.077 1.00 33.50 97 GLU A CA 1
ATOM 783 C C . GLU A 1 97 ? 0.502 -10.964 21.210 1.00 33.50 97 GLU A C 1
ATOM 785 O O . GLU A 1 97 ? 1.436 -10.176 20.920 1.00 33.50 97 GLU A O 1
#

Secondary structure (DSSP, 8-state):
------HHHHHHHHHHHHHHH--HHHHHHHHHHHHHHHHHHHT--TTS---GGG-EEEEEEEE-TTSSEEEEEEEETT-SS--S-EEEEEEE-----

Organism: NCBI:txid1567541

pLDDT: mean 76.89, std 14.39, range [33.5, 92.31]

Radius of gyration: 14.87 Å; chains: 1; bounding box: 44×26×37 Å